Protein AF-A0A7S3ZGP2-F1 (afdb_monomer_lite)

Radius of gyration: 21.51 Å; chains: 1; bounding box: 59×30×55 Å

InterPro domains:
  IPR020946 Flavin monooxygenase-like [PF00743] (1-105)
  IPR036188 FAD/NAD(P)-binding domain superfamily [G3DSA:3.50.50.60] (1-114)
  IPR036188 FAD/NAD(P)-binding domain superfamily [SSF51905] (1-105)
  IPR050346 Flavin-containing monooxygenases-like [PTHR23023] (1-108)

Sequence (115 aa):
IKFNTRVTQLSKSKEGWVLEWKGDKSGVDDGKKIYDAVFICNGHYTAPIIPKLDQLDLFKGKVTHAHTYRKPEPFEGQTVAVIGAGPSGVDISLEIAKKAKKVYRAQKGVDTPTE

Foldseek 3Di:
DDPQWAFDDWDADPQAIKTWTPRNDPPDHTDIDGDNDDDDDPDDLQDDDDDDDPCPVVDPDDDDDLNPDDAQQVQAQHEEEQEDDPPSSVVVQVRNVVGHPYYHYDYDDDPDPDD

Structure (mmCIF, N/CA/C/O backbone):
data_AF-A0A7S3ZGP2-F1
#
_entry.id   AF-A0A7S3ZGP2-F1
#
loop_
_atom_site.group_PDB
_atom_site.id
_atom_site.type_symbol
_atom_site.label_atom_id
_atom_site.label_alt_id
_atom_site.label_comp_id
_atom_site.label_asym_id
_atom_site.label_entity_id
_atom_site.label_seq_id
_atom_site.pdbx_PDB_ins_code
_atom_site.Cartn_x
_atom_site.Cartn_y
_atom_site.Cartn_z
_atom_site.occupancy
_atom_site.B_iso_or_equiv
_atom_site.auth_seq_id
_atom_site.auth_comp_id
_atom_site.auth_asym_id
_atom_site.auth_atom_id
_atom_site.pdbx_PDB_model_num
ATOM 1 N N . ILE A 1 1 ? 11.232 -12.151 -16.281 1.00 91.25 1 ILE A N 1
ATOM 2 C CA . ILE A 1 1 ? 10.884 -11.275 -15.134 1.00 91.25 1 ILE A CA 1
ATOM 3 C C . ILE A 1 1 ? 12.181 -10.944 -14.406 1.00 91.25 1 ILE A C 1
ATOM 5 O O . ILE A 1 1 ? 12.943 -11.868 -14.153 1.00 91.25 1 ILE A O 1
ATOM 9 N N . LYS A 1 2 ? 12.469 -9.664 -14.134 1.00 92.88 2 LYS A N 1
ATOM 10 C CA . LYS A 1 2 ? 13.623 -9.241 -13.323 1.00 92.88 2 LYS A CA 1
ATOM 11 C C . LYS A 1 2 ? 13.105 -8.718 -11.981 1.00 92.88 2 LYS A C 1
ATOM 13 O O . LYS A 1 2 ? 12.435 -7.693 -11.951 1.00 92.88 2 LYS A O 1
ATOM 18 N N . PHE A 1 3 ? 13.344 -9.454 -10.896 1.00 94.44 3 PHE A N 1
ATOM 19 C CA . PHE A 1 3 ? 12.946 -9.038 -9.545 1.00 94.44 3 PHE A CA 1
ATOM 20 C C . PHE A 1 3 ? 13.918 -8.001 -8.968 1.00 94.44 3 PHE A C 1
ATOM 22 O O . PHE A 1 3 ? 15.033 -7.852 -9.464 1.00 94.44 3 PHE A O 1
ATOM 29 N N . ASN A 1 4 ? 13.498 -7.290 -7.912 1.00 94.62 4 ASN A N 1
ATOM 30 C CA . ASN A 1 4 ? 14.279 -6.221 -7.263 1.00 94.62 4 ASN A CA 1
ATOM 31 C C . ASN A 1 4 ? 14.800 -5.165 -8.264 1.00 94.62 4 ASN A C 1
ATOM 33 O O . ASN A 1 4 ? 15.884 -4.619 -8.094 1.00 94.62 4 ASN A O 1
ATOM 37 N N . THR A 1 5 ? 14.047 -4.942 -9.343 1.00 96.31 5 THR A N 1
ATOM 38 C CA . THR A 1 5 ? 14.370 -4.025 -10.437 1.00 96.31 5 THR A CA 1
ATOM 39 C C . THR A 1 5 ? 13.210 -3.051 -10.564 1.00 96.31 5 THR A C 1
ATOM 41 O O . THR A 1 5 ? 12.168 -3.385 -11.137 1.00 96.31 5 THR A O 1
ATOM 44 N N . ARG A 1 6 ? 13.352 -1.864 -9.984 1.00 96.56 6 ARG A N 1
ATOM 45 C CA . ARG A 1 6 ? 12.294 -0.856 -9.977 1.00 96.56 6 ARG A CA 1
ATOM 46 C C . ARG A 1 6 ? 12.440 0.047 -11.182 1.00 96.56 6 ARG A C 1
ATOM 48 O O . ARG A 1 6 ? 13.441 0.739 -11.323 1.00 96.56 6 ARG A O 1
ATOM 55 N N . VAL A 1 7 ? 11.411 0.076 -12.022 1.00 97.19 7 VAL A N 1
ATOM 56 C CA . VAL A 1 7 ? 11.290 1.082 -13.081 1.00 97.19 7 VAL A CA 1
ATOM 57 C C . VAL A 1 7 ? 11.163 2.458 -12.432 1.00 97.19 7 VAL A C 1
ATOM 59 O O . VAL A 1 7 ? 10.289 2.667 -11.589 1.00 97.19 7 VAL A O 1
ATOM 62 N N . THR A 1 8 ? 12.035 3.385 -12.817 1.00 97.38 8 THR A N 1
ATOM 63 C CA . THR A 1 8 ? 12.059 4.756 -12.286 1.00 97.38 8 THR A CA 1
ATOM 64 C C . THR A 1 8 ? 11.580 5.778 -13.297 1.00 97.38 8 THR A C 1
ATOM 66 O O . THR A 1 8 ? 11.027 6.802 -12.904 1.00 97.38 8 THR A O 1
ATOM 69 N N . GLN A 1 9 ? 11.774 5.513 -14.589 1.00 97.88 9 GLN A N 1
ATOM 70 C CA . GLN A 1 9 ? 11.381 6.439 -15.640 1.00 97.88 9 GLN A CA 1
ATOM 71 C C . GLN A 1 9 ? 11.011 5.699 -16.921 1.00 97.88 9 GLN A C 1
ATOM 73 O O . GLN A 1 9 ? 11.635 4.708 -17.304 1.00 97.88 9 GLN A O 1
ATOM 78 N N . LEU A 1 10 ? 9.994 6.230 -17.593 1.00 98.12 10 LEU A N 1
ATOM 79 C CA . LEU A 1 10 ? 9.610 5.860 -18.942 1.00 98.12 10 LEU A CA 1
ATOM 80 C C . LEU A 1 10 ? 9.519 7.141 -19.771 1.00 98.12 10 LEU A C 1
ATOM 82 O O . LEU A 1 10 ? 8.835 8.084 -19.377 1.00 98.12 10 LEU A O 1
ATOM 86 N N . SER A 1 11 ? 10.208 7.188 -20.907 1.00 98.19 11 SER A N 1
ATOM 87 C CA . SER A 1 11 ? 10.163 8.334 -21.822 1.00 98.19 11 SER A CA 1
ATOM 88 C C . SER A 1 11 ? 10.137 7.880 -23.280 1.00 98.19 11 SER A C 1
ATOM 90 O O . SER A 1 11 ? 10.574 6.775 -23.606 1.00 98.19 11 SER A O 1
ATOM 92 N N . LYS A 1 12 ? 9.587 8.710 -24.171 1.00 98.06 12 LYS A N 1
ATOM 93 C CA . LYS A 1 12 ? 9.514 8.411 -25.605 1.00 98.06 12 LYS A CA 1
ATOM 94 C C . LYS A 1 12 ? 10.718 9.010 -26.333 1.00 98.06 12 LYS A C 1
ATOM 96 O O . LYS A 1 12 ? 11.016 10.187 -26.154 1.00 98.06 12 LYS A O 1
ATOM 101 N N . SER A 1 13 ? 11.382 8.216 -27.171 1.00 96.94 13 SER A N 1
ATOM 102 C CA . SER A 1 13 ? 12.434 8.659 -28.093 1.00 96.94 13 SER A CA 1
ATOM 103 C C . SER A 1 13 ? 12.036 8.391 -29.551 1.00 96.94 13 SER A C 1
ATOM 105 O O . SER A 1 13 ? 10.983 7.808 -29.826 1.00 96.94 13 SER A O 1
ATOM 107 N N . LYS A 1 14 ? 12.893 8.809 -30.495 1.00 96.94 14 LYS A N 1
ATOM 108 C CA . LYS A 1 14 ? 12.737 8.501 -31.929 1.00 96.94 14 LYS A CA 1
ATOM 109 C C . LYS A 1 14 ? 12.839 6.998 -32.228 1.00 96.94 14 LYS A C 1
ATOM 111 O O . LYS A 1 14 ? 12.241 6.536 -33.187 1.00 96.94 14 LYS A O 1
ATOM 116 N N . GLU A 1 15 ? 13.572 6.258 -31.400 1.00 96.31 15 GLU A N 1
ATOM 117 C CA . GLU A 1 15 ? 13.897 4.837 -31.594 1.00 96.31 15 GLU A CA 1
ATOM 118 C C . GLU A 1 15 ? 12.949 3.897 -30.840 1.00 96.31 15 GLU A C 1
ATOM 120 O O . GLU A 1 15 ? 12.977 2.693 -31.053 1.00 96.31 15 GLU A O 1
ATOM 125 N N . GLY A 1 16 ? 12.114 4.418 -29.937 1.00 97.69 16 GLY A N 1
ATOM 126 C CA . GLY A 1 16 ? 11.220 3.593 -29.134 1.00 97.69 16 GLY A CA 1
ATOM 127 C C . GLY A 1 16 ? 10.898 4.216 -27.784 1.00 97.69 16 GLY A C 1
ATOM 128 O O . GLY A 1 16 ? 10.953 5.430 -27.596 1.00 97.69 16 GLY A O 1
ATOM 129 N N . TRP A 1 17 ? 10.494 3.378 -26.843 1.00 98.50 17 TRP A N 1
ATOM 130 C CA . TRP A 1 17 ? 10.302 3.729 -25.446 1.00 98.50 17 TRP A CA 1
ATOM 131 C C . TRP A 1 17 ? 11.570 3.441 -24.662 1.00 98.50 17 TRP A C 1
ATOM 133 O O . TRP A 1 17 ? 12.036 2.307 -24.600 1.00 98.50 17 TRP A O 1
ATOM 143 N N . VAL A 1 18 ? 12.109 4.476 -24.043 1.00 98.50 18 VAL A N 1
ATOM 144 C CA . VAL A 1 18 ? 13.263 4.393 -23.164 1.00 98.50 18 VAL A CA 1
ATOM 145 C C . VAL A 1 18 ? 12.774 4.079 -21.755 1.00 98.50 18 VAL A C 1
ATOM 147 O O . VAL A 1 18 ? 12.107 4.906 -21.129 1.00 98.50 18 VAL A O 1
ATOM 150 N N . LEU A 1 19 ? 13.120 2.892 -21.263 1.00 98.25 19 LEU A N 1
ATOM 151 C CA . LEU A 1 19 ? 12.830 2.437 -19.909 1.00 98.25 19 LEU A CA 1
ATOM 152 C C . LEU A 1 19 ? 14.104 2.490 -19.064 1.00 98.25 19 LEU A C 1
ATOM 154 O O . LEU A 1 19 ? 15.116 1.903 -19.450 1.00 98.25 19 LEU A O 1
ATOM 158 N N . GLU A 1 20 ? 14.032 3.142 -17.908 1.00 98.25 20 GLU A N 1
ATOM 159 C CA . GLU A 1 20 ? 15.119 3.231 -16.929 1.00 98.25 20 GLU A CA 1
ATOM 160 C C . GLU A 1 20 ? 14.707 2.551 -15.625 1.00 98.25 20 GLU A C 1
ATOM 162 O O . GLU A 1 20 ? 13.545 2.636 -15.202 1.00 98.25 20 GLU A O 1
ATOM 167 N N . TRP A 1 21 ? 15.652 1.863 -14.991 1.00 97.69 21 TRP A N 1
ATOM 168 C CA . TRP A 1 21 ? 15.423 1.166 -13.733 1.00 97.69 21 TRP A CA 1
ATOM 169 C C . TRP A 1 21 ? 16.591 1.315 -12.765 1.00 97.69 21 TRP A C 1
ATOM 171 O O . TRP A 1 21 ? 17.735 1.534 -13.168 1.00 97.69 21 TRP A O 1
ATOM 181 N N . LYS A 1 22 ? 16.280 1.108 -11.485 1.00 96.75 22 LYS A N 1
ATOM 182 C CA . LYS A 1 22 ? 17.255 0.961 -10.408 1.00 96.75 22 LYS A CA 1
ATOM 183 C C . LYS A 1 22 ? 17.193 -0.418 -9.768 1.00 96.75 22 LYS A C 1
ATOM 185 O O . LYS A 1 22 ? 16.105 -0.993 -9.632 1.00 96.75 22 LYS A O 1
ATOM 190 N N . GLY A 1 23 ? 18.350 -0.934 -9.369 1.00 95.56 23 GLY A N 1
ATOM 191 C CA . GLY A 1 23 ? 18.442 -2.131 -8.542 1.00 95.56 23 GLY A CA 1
ATOM 192 C C . GLY A 1 23 ? 18.093 -1.823 -7.088 1.00 95.56 23 GLY A C 1
ATOM 193 O O . GLY A 1 23 ? 18.716 -0.975 -6.458 1.00 95.56 23 GLY A O 1
ATOM 194 N N . ASP A 1 24 ? 17.097 -2.509 -6.528 1.00 88.75 24 ASP A N 1
ATOM 195 C CA . ASP A 1 24 ? 16.657 -2.269 -5.142 1.00 88.75 24 ASP A CA 1
ATOM 196 C C . ASP A 1 24 ? 17.444 -3.102 -4.103 1.00 88.75 24 ASP A C 1
ATOM 198 O O . ASP A 1 24 ? 17.232 -2.956 -2.899 1.00 88.75 24 ASP A O 1
ATOM 202 N N . LYS A 1 25 ? 18.337 -4.002 -4.539 1.00 83.75 25 LYS A N 1
ATOM 203 C CA . LYS A 1 25 ? 19.188 -4.845 -3.675 1.00 83.75 25 LYS A CA 1
ATOM 204 C C . LYS A 1 25 ? 20.611 -4.927 -4.221 1.00 83.75 25 LYS A C 1
ATOM 206 O O . LYS A 1 25 ? 20.823 -4.749 -5.418 1.00 83.75 25 LYS A O 1
ATOM 211 N N . SER A 1 26 ? 21.570 -5.261 -3.352 1.00 75.75 26 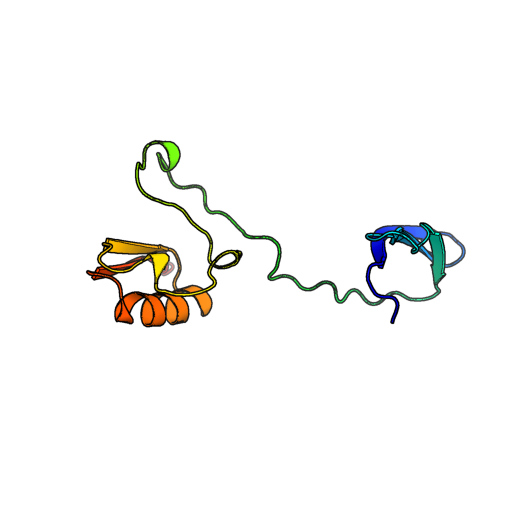SER A N 1
ATOM 212 C CA . SER A 1 26 ? 22.949 -5.538 -3.762 1.00 75.75 26 SER A CA 1
ATOM 213 C C . SER A 1 26 ? 22.987 -6.641 -4.829 1.00 75.75 26 SER A C 1
ATOM 215 O O . SER A 1 26 ? 22.378 -7.699 -4.665 1.00 75.75 26 SER A O 1
ATOM 217 N N . GLY A 1 27 ? 23.682 -6.373 -5.938 1.00 79.00 27 GLY A N 1
ATOM 218 C CA . GLY A 1 27 ? 23.823 -7.301 -7.067 1.00 79.00 27 GLY A CA 1
ATOM 219 C C . GLY A 1 27 ? 22.826 -7.113 -8.216 1.00 79.00 27 GLY A C 1
ATOM 220 O O . GLY A 1 27 ? 22.826 -7.926 -9.138 1.00 79.00 27 GLY A O 1
ATOM 221 N N . VAL A 1 28 ? 21.985 -6.073 -8.191 1.00 87.81 28 VAL A N 1
ATOM 222 C CA . VAL A 1 28 ? 21.205 -5.645 -9.363 1.00 87.81 28 VAL A CA 1
ATOM 223 C C . VAL A 1 28 ? 21.719 -4.289 -9.821 1.00 87.81 28 VAL A C 1
ATOM 225 O O . VAL A 1 28 ? 21.634 -3.321 -9.071 1.00 87.81 28 VAL A O 1
ATOM 228 N N . ASP A 1 29 ? 22.227 -4.223 -11.048 1.00 92.75 29 ASP A N 1
ATOM 229 C CA . ASP A 1 29 ? 22.708 -2.970 -11.619 1.00 92.75 29 ASP A CA 1
ATOM 230 C C . ASP A 1 29 ? 21.553 -2.094 -12.114 1.00 92.75 29 ASP A C 1
ATOM 232 O O . ASP A 1 29 ? 20.553 -2.566 -12.683 1.00 92.75 29 ASP A O 1
ATOM 236 N N . ASP A 1 30 ? 21.737 -0.790 -11.941 1.00 96.31 30 ASP A N 1
ATOM 237 C CA . ASP A 1 30 ? 20.944 0.232 -12.608 1.00 96.31 30 ASP A CA 1
ATOM 238 C C . ASP A 1 30 ? 21.107 0.103 -14.127 1.00 96.31 30 ASP A C 1
ATOM 240 O O . ASP A 1 30 ? 22.122 -0.377 -14.643 1.00 96.31 30 ASP A O 1
ATOM 244 N N . GLY A 1 31 ? 20.099 0.527 -14.882 1.00 96.50 31 GLY A N 1
ATOM 245 C CA . GLY A 1 31 ? 20.203 0.429 -16.326 1.00 96.50 31 GLY A CA 1
ATOM 246 C C . GLY A 1 31 ? 19.079 1.086 -17.096 1.00 96.50 31 GLY A C 1
ATOM 247 O O . GLY A 1 31 ? 18.118 1.626 -16.549 1.00 96.50 31 GLY A O 1
ATOM 248 N N . LYS A 1 32 ? 19.247 1.038 -18.415 1.00 97.38 32 LYS A N 1
ATOM 249 C CA . LYS A 1 32 ? 18.374 1.673 -19.392 1.00 97.38 32 LYS A CA 1
ATOM 250 C C . LYS A 1 32 ? 18.302 0.819 -20.647 1.00 97.38 32 LYS A C 1
ATOM 252 O O . LYS A 1 32 ? 19.308 0.250 -21.070 1.00 97.38 32 LYS A O 1
ATOM 257 N N . LYS A 1 33 ? 17.116 0.717 -21.247 1.00 97.69 33 LYS A N 1
ATOM 258 C CA . LYS A 1 33 ? 16.915 -0.015 -22.504 1.00 97.69 33 LYS A CA 1
ATOM 259 C C . LYS A 1 33 ? 15.759 0.567 -23.316 1.00 97.69 33 LYS A C 1
ATOM 261 O O . LYS A 1 33 ? 14.803 1.086 -22.745 1.00 97.69 33 LYS A O 1
ATOM 266 N N . ILE A 1 34 ? 15.865 0.461 -24.640 1.00 98.38 34 ILE A N 1
ATOM 267 C CA . ILE A 1 34 ? 14.825 0.852 -25.596 1.00 98.38 34 ILE A CA 1
ATOM 268 C C . ILE A 1 34 ? 13.948 -0.360 -25.928 1.00 98.38 34 ILE A C 1
ATOM 270 O O . ILE A 1 34 ? 14.460 -1.467 -26.115 1.00 98.38 34 ILE A O 1
ATOM 274 N N . TYR A 1 35 ? 12.637 -0.139 -25.984 1.00 98.12 35 TYR A N 1
ATOM 275 C CA . TYR A 1 35 ? 11.624 -1.119 -26.370 1.00 98.12 35 TYR A CA 1
ATOM 276 C C . TYR A 1 35 ? 10.656 -0.516 -27.388 1.00 98.12 35 TYR A C 1
ATOM 278 O O . TYR A 1 35 ? 10.299 0.657 -27.285 1.00 98.12 35 TYR A O 1
ATOM 286 N N . ASP A 1 36 ? 10.158 -1.319 -28.323 1.00 98.31 36 ASP A N 1
ATOM 287 C CA . ASP A 1 36 ? 9.165 -0.862 -29.304 1.00 98.31 36 ASP A CA 1
ATOM 288 C C . ASP A 1 36 ? 7.802 -0.572 -28.653 1.00 98.31 36 ASP A C 1
ATOM 290 O O . ASP A 1 36 ? 7.119 0.396 -29.000 1.00 98.31 36 ASP A O 1
ATOM 294 N N . ALA A 1 37 ? 7.435 -1.368 -27.644 1.00 97.62 37 ALA A N 1
ATOM 295 C CA . ALA A 1 37 ? 6.175 -1.280 -26.913 1.00 97.62 37 ALA A CA 1
ATOM 296 C C . ALA A 1 37 ? 6.376 -1.466 -25.401 1.00 97.62 37 ALA A C 1
ATOM 298 O O . ALA A 1 37 ? 7.299 -2.154 -24.961 1.00 97.62 37 ALA A O 1
ATOM 299 N N . VAL A 1 38 ? 5.483 -0.868 -24.605 1.00 97.69 38 VAL A N 1
ATOM 300 C CA . VAL A 1 38 ? 5.477 -0.961 -23.138 1.00 97.69 38 VAL A CA 1
ATOM 301 C C . VAL A 1 38 ? 4.049 -1.163 -22.644 1.00 97.69 38 VAL A C 1
ATOM 303 O O . VAL A 1 38 ? 3.148 -0.419 -23.023 1.00 97.69 38 VAL A O 1
ATOM 306 N N . PHE A 1 39 ? 3.859 -2.145 -21.764 1.00 97.88 39 PHE A N 1
ATOM 307 C CA . PHE A 1 39 ? 2.601 -2.396 -21.063 1.00 97.88 39 PHE A CA 1
ATOM 308 C C . PHE A 1 39 ? 2.761 -1.998 -19.595 1.00 97.88 39 PHE A C 1
ATOM 310 O O . PHE A 1 39 ? 3.664 -2.482 -18.911 1.00 97.88 39 PHE A O 1
ATOM 317 N N . ILE A 1 40 ? 1.901 -1.099 -19.112 1.00 97.25 40 ILE A N 1
ATOM 318 C CA . ILE A 1 40 ? 1.945 -0.612 -17.730 1.00 97.25 40 ILE A CA 1
ATOM 319 C C . ILE A 1 40 ? 1.024 -1.479 -16.872 1.00 97.25 40 ILE A C 1
ATOM 321 O O . ILE A 1 40 ? -0.194 -1.454 -17.021 1.00 97.25 40 ILE A O 1
ATOM 325 N N . CYS A 1 41 ? 1.625 -2.241 -15.960 1.00 97.25 41 CYS A N 1
ATOM 326 C CA . CYS A 1 41 ? 0.928 -3.167 -15.063 1.00 97.25 41 CYS A CA 1
ATOM 327 C C . CYS A 1 41 ? 1.361 -2.965 -13.597 1.00 97.25 41 CYS A C 1
ATOM 329 O O . CYS A 1 41 ? 1.542 -3.928 -12.859 1.00 97.25 41 CYS A O 1
ATOM 331 N N . ASN A 1 42 ? 1.590 -1.717 -13.174 1.00 95.94 42 ASN A N 1
ATOM 332 C CA . ASN A 1 42 ? 2.144 -1.378 -11.853 1.00 95.94 42 ASN A CA 1
ATOM 333 C C . ASN A 1 42 ? 1.117 -1.405 -10.700 1.00 95.94 42 ASN A C 1
ATOM 335 O O . ASN A 1 42 ? 1.500 -1.247 -9.542 1.00 95.94 42 ASN A O 1
ATOM 339 N N . GLY A 1 43 ? -0.165 -1.611 -11.012 1.00 96.56 43 GLY A N 1
ATOM 340 C CA . GLY A 1 43 ? -1.260 -1.594 -10.044 1.00 96.56 43 GLY A CA 1
ATOM 341 C C . GLY A 1 43 ? -1.611 -0.189 -9.537 1.00 96.56 43 GLY A C 1
ATOM 342 O O . GLY A 1 43 ? -0.858 0.769 -9.703 1.00 96.56 43 GLY A O 1
ATOM 343 N N . HIS A 1 44 ? -2.780 -0.069 -8.903 1.00 95.62 44 HIS A N 1
ATOM 344 C CA . HIS A 1 44 ? -3.347 1.214 -8.456 1.00 95.62 44 HIS A CA 1
ATOM 345 C C . HIS A 1 44 ? -3.849 1.220 -7.001 1.00 95.62 44 HIS A C 1
ATOM 347 O O . HIS A 1 44 ? -4.384 2.225 -6.549 1.00 95.62 44 HIS A O 1
ATOM 353 N N . TYR A 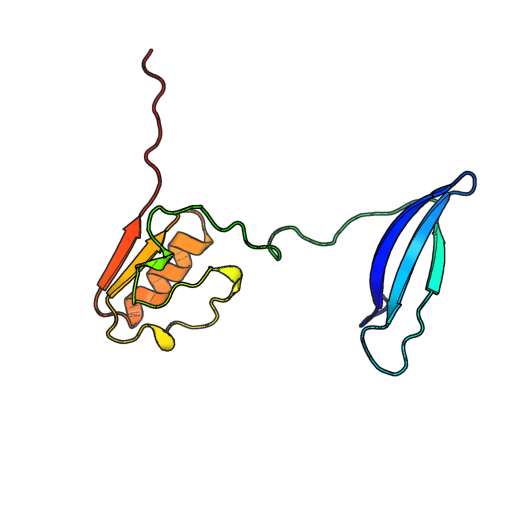1 45 ? -3.644 0.137 -6.240 1.00 94.75 45 TYR A N 1
ATOM 354 C CA . TYR A 1 45 ? -4.068 0.014 -4.829 1.00 94.75 45 TYR A CA 1
ATOM 355 C C . TYR A 1 45 ? -2.922 0.126 -3.805 1.00 94.75 45 TYR A C 1
ATOM 357 O O . TYR A 1 45 ? -3.068 -0.240 -2.637 1.00 94.75 45 TYR A O 1
ATOM 365 N N . THR A 1 46 ? -1.768 0.643 -4.232 1.00 93.94 46 THR A N 1
ATOM 366 C CA . THR A 1 46 ? -0.559 0.733 -3.394 1.00 93.94 46 THR A CA 1
ATOM 367 C C . THR A 1 46 ? -0.322 2.140 -2.841 1.00 93.94 46 THR A C 1
ATOM 369 O O . THR A 1 46 ? 0.226 2.281 -1.755 1.00 93.94 46 THR A O 1
ATOM 372 N N . ALA A 1 47 ? -0.753 3.189 -3.547 1.00 94.50 47 ALA A N 1
ATOM 373 C CA . ALA A 1 47 ? -0.662 4.566 -3.064 1.00 94.50 47 ALA A CA 1
ATOM 374 C C . ALA A 1 47 ? -1.979 4.956 -2.363 1.00 94.50 47 ALA A C 1
ATOM 376 O O . ALA A 1 47 ? -3.020 4.997 -3.022 1.00 94.50 47 ALA A O 1
ATOM 377 N N . PRO A 1 48 ? -1.983 5.205 -1.042 1.00 94.81 48 PRO A N 1
ATOM 378 C CA . PRO A 1 48 ? -3.209 5.514 -0.317 1.00 94.81 48 PRO A CA 1
ATOM 379 C C . PRO A 1 48 ? -3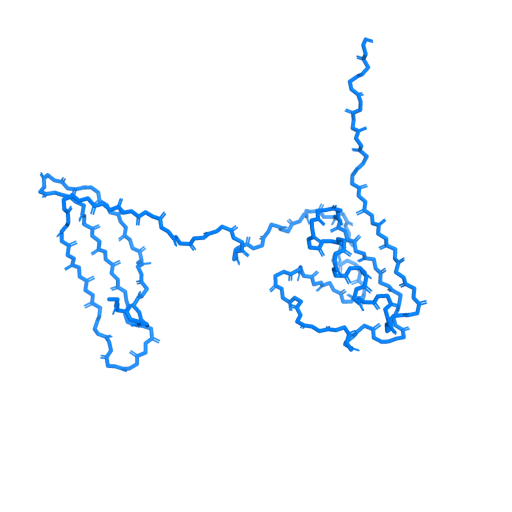.718 6.928 -0.634 1.00 94.81 48 PRO A C 1
ATOM 381 O O . PRO A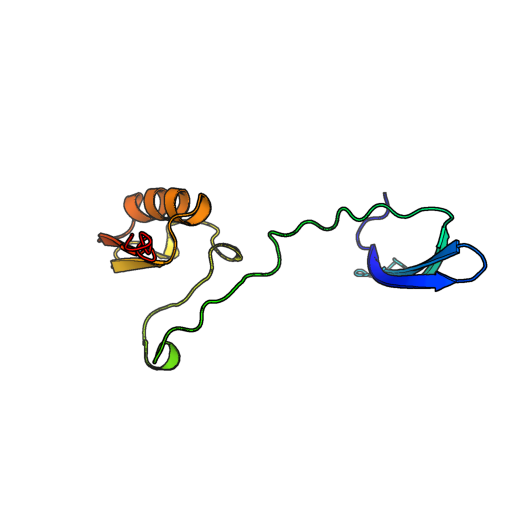 1 48 ? -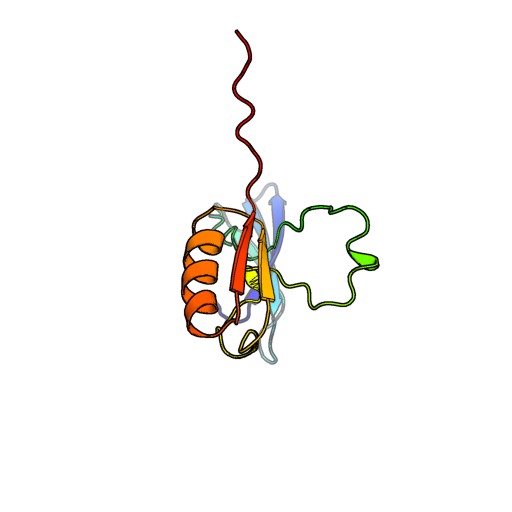2.947 7.885 -0.652 1.00 94.81 48 PRO A O 1
ATOM 384 N N . ILE A 1 49 ? -5.033 7.066 -0.817 1.00 92.50 49 ILE A N 1
ATOM 385 C CA . ILE A 1 49 ? -5.710 8.366 -0.903 1.00 92.50 49 ILE A CA 1
ATOM 386 C C . ILE A 1 49 ? -6.178 8.726 0.506 1.00 92.50 49 ILE A C 1
ATOM 388 O O . ILE A 1 49 ? -7.119 8.128 1.025 1.00 92.50 49 ILE A O 1
ATOM 392 N N . ILE A 1 50 ? -5.507 9.689 1.138 1.00 91.00 50 ILE A N 1
ATOM 393 C CA . ILE A 1 50 ? -5.849 10.137 2.491 1.00 91.00 50 ILE A CA 1
ATOM 394 C C . ILE A 1 50 ? -6.825 11.318 2.396 1.00 91.00 50 ILE A C 1
ATOM 396 O O . ILE A 1 50 ? -6.441 12.365 1.867 1.00 91.00 50 ILE A O 1
ATOM 400 N N . PRO A 1 51 ? -8.076 11.187 2.877 1.00 88.12 51 PRO A N 1
ATOM 401 C CA . PRO A 1 51 ? -9.006 12.307 2.892 1.00 88.12 51 PRO A CA 1
ATOM 402 C C . PRO A 1 51 ? -8.523 13.379 3.872 1.00 88.12 51 PRO A C 1
ATOM 404 O O . PRO A 1 51 ? -8.007 13.070 4.948 1.00 88.12 51 PRO A O 1
ATOM 407 N N . LYS A 1 52 ? -8.732 14.648 3.517 1.00 88.62 52 LYS A N 1
ATOM 408 C CA . LYS A 1 52 ? -8.589 15.749 4.471 1.00 88.62 52 LYS A CA 1
ATOM 409 C C . LYS A 1 52 ? -9.788 15.713 5.410 1.00 88.62 52 LYS A C 1
ATOM 411 O O . LYS A 1 52 ? -10.926 15.757 4.950 1.00 88.62 52 LYS A O 1
ATOM 416 N N . LEU A 1 53 ? -9.515 15.594 6.700 1.00 88.75 53 LEU A N 1
ATOM 417 C CA . LEU A 1 53 ? -10.511 15.666 7.757 1.00 88.75 53 LEU A CA 1
ATOM 418 C C . LEU A 1 53 ? -10.107 16.820 8.662 1.00 88.75 53 LEU A C 1
ATOM 420 O O . LEU A 1 53 ? -8.955 16.882 9.101 1.00 88.75 53 LEU A O 1
ATOM 424 N N . ASP A 1 54 ? -11.038 17.732 8.902 1.00 91.69 54 ASP A N 1
ATOM 425 C CA . ASP A 1 54 ? -10.779 18.899 9.733 1.00 91.69 54 ASP A CA 1
ATOM 426 C C . ASP A 1 54 ? -10.379 18.454 11.140 1.00 91.69 54 ASP A C 1
ATOM 428 O O . ASP A 1 54 ? -10.991 17.551 11.714 1.00 91.69 54 ASP A O 1
ATOM 432 N N . GLN A 1 55 ? -9.336 19.086 11.685 1.00 91.56 55 GLN A N 1
ATOM 433 C CA . GLN A 1 55 ? -8.853 18.852 13.051 1.00 91.56 55 GLN A CA 1
ATOM 434 C C . GLN A 1 55 ? -8.411 17.404 13.337 1.00 91.56 55 GLN A C 1
ATOM 436 O O . GLN A 1 55 ? -8.331 16.990 14.496 1.00 91.56 55 GLN A O 1
ATOM 441 N N . LEU A 1 56 ? -8.102 16.611 12.302 1.00 90.25 56 LEU A N 1
ATOM 442 C CA . LEU A 1 56 ? -7.593 15.245 12.470 1.00 90.25 56 LEU A CA 1
ATOM 443 C C . LEU A 1 56 ? -6.266 15.210 13.241 1.00 90.25 56 LEU A C 1
ATOM 445 O O . LEU A 1 56 ? -5.982 14.243 13.940 1.00 90.25 56 LEU A O 1
ATOM 449 N N . ASP A 1 57 ? -5.474 16.269 13.139 1.00 89.50 57 ASP A N 1
ATOM 450 C CA . ASP A 1 57 ? -4.241 16.491 13.892 1.00 89.50 57 ASP A CA 1
ATOM 451 C C . ASP A 1 57 ? -4.474 16.670 15.402 1.00 89.50 57 ASP A C 1
ATOM 453 O O . ASP A 1 57 ? -3.600 16.335 16.202 1.00 89.50 57 ASP A O 1
ATOM 457 N N . LEU A 1 58 ? -5.663 17.126 15.813 1.00 94.75 58 LEU A N 1
ATOM 458 C CA . LEU A 1 58 ? -6.052 17.231 17.224 1.00 94.75 58 LEU A CA 1
ATOM 459 C C . LEU A 1 58 ? -6.533 15.892 17.805 1.00 94.75 58 LEU A C 1
ATOM 461 O O . LEU A 1 58 ? -6.680 15.751 19.026 1.00 94.75 58 LEU A O 1
ATOM 465 N N . PHE A 1 59 ? -6.792 14.894 16.954 1.00 94.62 59 PHE A N 1
ATOM 466 C CA . PHE A 1 59 ? -7.233 13.580 17.396 1.00 94.62 59 PHE A CA 1
ATOM 467 C C . PHE A 1 59 ? -6.088 12.827 18.083 1.00 94.62 59 PHE A C 1
ATOM 469 O O . PHE A 1 59 ? -5.079 12.482 17.477 1.00 94.62 59 PHE A O 1
ATOM 476 N N . LYS A 1 60 ? -6.271 12.514 19.369 1.00 95.00 60 LYS A N 1
ATOM 477 C CA . LYS A 1 60 ? -5.260 11.821 20.191 1.00 95.00 60 LYS A CA 1
ATOM 478 C C . LYS A 1 60 ? -5.216 10.303 19.979 1.00 95.00 60 LYS A C 1
ATOM 480 O O . LYS A 1 60 ? -4.363 9.630 20.553 1.00 95.00 60 LYS A O 1
ATOM 485 N N . GLY A 1 61 ? -6.169 9.750 19.229 1.00 93.25 61 GLY A N 1
ATOM 486 C CA . GLY A 1 61 ? -6.209 8.325 18.919 1.00 93.25 61 GLY A CA 1
ATOM 487 C C . GLY A 1 61 ? -5.326 7.962 17.726 1.00 93.25 61 GLY A C 1
ATOM 488 O O . GLY A 1 61 ? -4.760 8.811 17.044 1.00 93.25 61 GLY A O 1
ATOM 489 N N . LYS A 1 62 ? -5.223 6.662 17.445 1.00 93.81 62 LYS A N 1
ATOM 490 C CA . LYS A 1 62 ? -4.442 6.170 16.308 1.00 93.81 62 LYS A CA 1
ATOM 491 C C . LYS A 1 62 ? -5.225 6.323 15.005 1.00 93.81 62 LYS A C 1
ATOM 493 O O . LYS A 1 62 ? -6.334 5.810 14.885 1.00 93.81 62 LYS A O 1
ATOM 498 N N . VAL A 1 63 ? -4.596 6.937 14.007 1.00 94.81 63 VAL A N 1
ATOM 499 C CA . VAL A 1 63 ? -5.104 7.017 12.632 1.00 94.81 63 VAL A CA 1
ATOM 500 C C . VAL A 1 63 ? -4.296 6.073 11.741 1.00 94.81 63 VAL A C 1
ATOM 502 O O . VAL A 1 63 ? -3.069 6.020 11.823 1.00 94.81 63 VAL A O 1
ATOM 505 N N . THR A 1 64 ? -4.971 5.286 10.903 1.00 95.31 64 THR A N 1
ATOM 506 C CA . THR A 1 64 ? -4.331 4.357 9.960 1.00 95.31 64 THR A CA 1
ATOM 507 C C . THR A 1 64 ? -5.178 4.206 8.696 1.00 95.31 64 THR A C 1
ATOM 509 O O . THR A 1 64 ? -6.395 4.371 8.747 1.00 95.31 64 THR A O 1
ATOM 512 N N . HIS A 1 65 ? -4.544 3.907 7.560 1.00 96.81 65 HIS A N 1
ATOM 513 C CA . HIS A 1 65 ? -5.229 3.670 6.288 1.00 96.81 65 HIS A CA 1
ATOM 514 C C . HIS A 1 65 ? -5.363 2.164 6.024 1.00 96.81 65 HIS A C 1
ATOM 516 O O . HIS A 1 65 ? -4.518 1.374 6.452 1.00 96.81 65 HIS A O 1
ATOM 522 N N . ALA A 1 66 ? -6.371 1.755 5.248 1.00 97.25 66 ALA A N 1
ATOM 523 C CA . ALA A 1 66 ? -6.580 0.353 4.868 1.00 97.25 66 ALA A CA 1
ATOM 524 C C . ALA A 1 66 ? -5.324 -0.294 4.244 1.00 97.25 66 ALA A C 1
ATOM 526 O O . ALA A 1 66 ? -5.023 -1.452 4.501 1.00 97.25 66 ALA A O 1
ATOM 527 N N . HIS A 1 67 ? -4.525 0.486 3.509 1.00 97.25 67 HIS A N 1
ATOM 528 C CA . HIS A 1 67 ? -3.249 0.050 2.922 1.00 97.25 67 HIS A CA 1
ATOM 529 C C . HIS A 1 67 ? -2.252 -0.519 3.958 1.00 97.25 67 HIS A C 1
ATOM 531 O O . HIS A 1 67 ? -1.483 -1.433 3.652 1.00 97.25 67 HIS A O 1
ATOM 537 N N . THR A 1 68 ? -2.268 -0.015 5.195 1.00 96.69 68 THR A N 1
ATOM 538 C CA . THR A 1 68 ? -1.391 -0.468 6.291 1.00 96.69 68 THR A CA 1
ATOM 539 C C . THR A 1 68 ? -2.058 -1.476 7.229 1.00 96.69 68 THR A C 1
ATOM 541 O O . THR A 1 68 ? -1.391 -2.007 8.117 1.00 96.69 68 THR A O 1
ATOM 544 N N . TYR A 1 69 ? -3.350 -1.765 7.049 1.00 97.38 69 TYR A N 1
ATOM 545 C CA . TYR A 1 69 ? -4.049 -2.787 7.824 1.00 97.38 69 TYR A CA 1
ATOM 546 C C . TYR A 1 69 ? -3.476 -4.178 7.528 1.00 97.38 69 TYR A C 1
ATOM 548 O O . TYR A 1 69 ? -3.169 -4.503 6.380 1.00 97.38 69 TYR A O 1
ATOM 556 N N . ARG A 1 70 ? -3.302 -5.000 8.564 1.00 97.50 70 ARG A N 1
ATOM 557 C CA . ARG A 1 70 ? -2.769 -6.368 8.426 1.00 97.50 70 ARG A CA 1
ATOM 558 C C . ARG A 1 70 ? -3.544 -7.409 9.218 1.00 97.50 70 ARG A C 1
ATOM 560 O O . ARG A 1 70 ? -3.576 -8.551 8.787 1.00 97.50 70 ARG A O 1
ATOM 567 N N . LYS A 1 71 ? -4.073 -7.034 10.384 1.00 97.75 71 LYS A N 1
ATOM 568 C CA . LYS A 1 71 ? -4.720 -7.942 11.333 1.00 97.75 71 LYS A CA 1
ATOM 569 C C . LYS A 1 71 ? -5.530 -7.156 12.383 1.00 97.75 71 LYS A C 1
ATOM 571 O O . LYS A 1 71 ? -5.233 -5.967 12.577 1.00 97.75 71 LYS A O 1
ATOM 576 N N . PRO A 1 72 ? -6.531 -7.757 13.054 1.00 97.88 72 PRO A N 1
ATOM 577 C CA . PRO A 1 72 ? -7.468 -7.043 13.921 1.00 97.88 72 PRO A CA 1
ATOM 578 C C . PRO A 1 72 ? -6.998 -6.884 15.375 1.00 97.88 72 PRO A C 1
ATOM 580 O O . PRO A 1 72 ? -7.538 -6.038 16.083 1.00 97.88 72 PRO A O 1
ATOM 583 N N . GLU A 1 73 ? -6.001 -7.643 15.840 1.00 97.69 73 GLU A N 1
ATOM 584 C CA . GLU A 1 73 ? -5.546 -7.634 17.244 1.00 97.69 73 GLU A CA 1
ATOM 585 C C . GLU A 1 73 ? -5.122 -6.249 17.753 1.00 97.69 73 GLU A C 1
ATOM 587 O O . GLU A 1 73 ? -5.443 -5.924 18.893 1.00 97.69 73 GLU A O 1
ATOM 592 N N . PRO A 1 74 ? -4.482 -5.371 16.950 1.00 97.12 74 PRO A N 1
ATOM 593 C CA . PRO A 1 74 ? -4.175 -4.018 17.398 1.00 97.12 74 PRO A CA 1
ATOM 594 C C . PRO A 1 74 ? -5.400 -3.195 17.811 1.00 97.12 74 PRO A C 1
ATOM 596 O O . PRO A 1 74 ? -5.214 -2.163 18.443 1.00 97.12 74 PRO A O 1
ATOM 599 N N . PHE A 1 75 ? -6.619 -3.603 17.447 1.00 97.50 75 PHE A N 1
ATOM 600 C CA . PHE A 1 75 ? -7.874 -2.907 17.742 1.00 97.50 75 PHE A CA 1
ATOM 601 C C . PHE A 1 75 ? -8.668 -3.545 18.893 1.00 97.50 75 PHE A C 1
ATOM 603 O O . PHE A 1 75 ? -9.785 -3.110 19.178 1.00 97.50 75 PHE A O 1
ATOM 610 N N . GLU A 1 76 ? -8.120 -4.564 19.556 1.00 98.19 76 GLU A N 1
ATOM 611 C CA . GLU A 1 76 ? -8.788 -5.269 20.650 1.00 98.19 76 GLU A CA 1
ATOM 612 C C . GLU A 1 76 ? -9.178 -4.320 21.794 1.00 98.19 76 GLU A C 1
ATOM 614 O O . GLU A 1 76 ? -8.392 -3.475 22.225 1.00 98.19 76 GLU A O 1
ATOM 619 N N . GLY A 1 77 ? -10.440 -4.393 22.230 1.00 97.88 77 GLY A N 1
ATOM 620 C CA . GLY A 1 77 ? -10.990 -3.514 23.271 1.00 97.88 77 GLY A CA 1
ATOM 621 C C . GLY A 1 77 ? -11.153 -2.035 22.879 1.00 97.88 77 GLY A C 1
ATOM 622 O O . GLY A 1 77 ? -11.686 -1.252 23.670 1.00 97.88 77 GLY A O 1
ATOM 623 N N . GLN A 1 78 ? -10.764 -1.630 21.664 1.00 98.00 78 GLN A N 1
ATOM 624 C CA . GLN A 1 78 ? -10.871 -0.241 21.212 1.00 98.00 78 GLN A CA 1
ATOM 625 C C . GLN A 1 78 ? -12.263 0.096 20.669 1.00 98.00 78 GLN A C 1
ATOM 627 O O . GLN A 1 78 ? -13.011 -0.769 20.215 1.00 98.00 78 GLN A O 1
ATOM 632 N N . THR A 1 79 ? -12.611 1.382 20.690 1.00 98.25 79 THR A N 1
ATOM 633 C CA . THR A 1 79 ? -13.726 1.914 19.896 1.00 98.25 79 THR A CA 1
ATOM 634 C C . THR A 1 79 ? -13.160 2.486 18.604 1.00 98.25 79 THR A C 1
ATOM 636 O O . THR A 1 79 ? -12.351 3.409 18.652 1.00 98.25 79 THR A O 1
ATOM 639 N N . VAL A 1 80 ? -13.556 1.924 17.464 1.00 98.19 80 VAL A N 1
ATOM 640 C CA . VAL A 1 80 ? -12.943 2.202 16.159 1.00 98.19 80 VAL A CA 1
ATOM 641 C C . VAL A 1 80 ? -13.953 2.867 15.233 1.00 98.19 80 VAL A C 1
ATOM 643 O O . VAL A 1 80 ? -15.086 2.405 15.115 1.00 98.19 80 VAL A O 1
ATOM 646 N N . ALA A 1 81 ? -13.532 3.930 14.549 1.00 96.81 81 ALA A N 1
ATOM 647 C CA . ALA A 1 81 ? -14.263 4.508 13.428 1.00 96.81 81 ALA A CA 1
ATOM 648 C C . ALA A 1 81 ? -13.578 4.110 12.113 1.00 96.81 81 ALA A C 1
ATOM 650 O O . ALA A 1 81 ? -12.387 4.360 11.930 1.00 96.81 81 ALA A O 1
ATOM 651 N N . VAL A 1 82 ? -14.327 3.493 11.201 1.00 97.00 82 VAL A N 1
ATOM 652 C CA . VAL A 1 82 ? -13.887 3.158 9.843 1.00 97.00 82 VAL A CA 1
ATOM 653 C C . VAL A 1 82 ? -14.533 4.141 8.878 1.00 97.00 82 VAL A C 1
ATOM 655 O O . VAL A 1 82 ? -15.758 4.227 8.797 1.00 97.00 82 VAL A O 1
ATOM 658 N N . ILE A 1 83 ? -13.703 4.892 8.158 1.00 95.25 83 ILE A N 1
ATOM 659 C CA . ILE A 1 83 ? -14.142 5.915 7.207 1.00 95.25 83 ILE A CA 1
ATOM 660 C C . ILE A 1 83 ? -14.062 5.330 5.796 1.00 95.25 83 ILE A C 1
ATOM 662 O O . ILE A 1 83 ? -12.982 4.975 5.325 1.00 95.25 83 ILE A O 1
ATOM 666 N N . GLY A 1 84 ? -15.210 5.239 5.128 1.00 93.75 84 GLY A N 1
ATOM 667 C CA . GLY A 1 84 ? -15.377 4.634 3.809 1.00 93.75 84 GLY A CA 1
ATOM 668 C C . GLY A 1 84 ? -16.185 3.333 3.851 1.00 93.75 84 GLY A C 1
ATOM 669 O O . GLY A 1 84 ? -16.047 2.517 4.760 1.00 93.75 84 GLY A O 1
ATOM 670 N N . ALA A 1 85 ? -17.019 3.131 2.829 1.00 90.75 85 ALA A N 1
ATOM 671 C CA . ALA A 1 85 ? -17.870 1.945 2.671 1.00 90.75 85 ALA A CA 1
ATOM 672 C C . ALA A 1 85 ? -17.628 1.184 1.356 1.00 90.75 85 ALA A C 1
ATOM 674 O O . ALA A 1 85 ? -18.475 0.416 0.912 1.00 90.75 85 ALA A O 1
ATOM 675 N N . GLY A 1 86 ? -16.460 1.380 0.736 1.00 92.69 86 GLY A N 1
ATOM 676 C CA . GLY A 1 86 ? -15.988 0.479 -0.317 1.00 92.69 86 GLY A CA 1
ATOM 677 C C . GLY A 1 86 ? -15.603 -0.901 0.244 1.00 92.69 86 GLY A C 1
ATOM 678 O O . GLY A 1 86 ? -15.634 -1.090 1.463 1.00 92.69 86 GLY A O 1
ATOM 679 N N . PRO A 1 87 ? -15.168 -1.844 -0.611 1.00 96.00 87 PRO A N 1
ATOM 680 C CA . PRO A 1 87 ? -14.880 -3.226 -0.213 1.00 96.00 87 PRO A CA 1
ATOM 681 C C . PRO A 1 87 ? -13.963 -3.341 1.012 1.00 96.00 87 PRO A C 1
ATOM 683 O O . PRO A 1 87 ? -14.334 -3.957 2.005 1.00 96.00 87 PRO A O 1
ATOM 686 N N . SER A 1 88 ? -12.826 -2.632 1.015 1.00 96.69 88 SER A N 1
ATOM 687 C CA . SER A 1 88 ? -11.911 -2.628 2.164 1.00 96.69 88 SER A CA 1
ATOM 688 C C . SER A 1 88 ? -12.565 -2.107 3.443 1.00 96.69 88 SER A C 1
ATOM 690 O O . SER A 1 88 ? -12.330 -2.654 4.511 1.00 96.69 88 SER A O 1
ATOM 692 N N . GLY A 1 89 ? -13.389 -1.058 3.355 1.00 96.62 89 GLY A N 1
ATOM 693 C CA . GLY A 1 89 ? -14.086 -0.506 4.517 1.00 96.62 89 GLY A CA 1
ATOM 694 C C . GLY A 1 89 ? -15.087 -1.496 5.109 1.00 96.62 89 GLY A C 1
ATOM 695 O O . GLY A 1 89 ? -15.189 -1.602 6.330 1.00 96.62 89 GLY A O 1
ATOM 696 N N . VAL A 1 90 ? -15.789 -2.253 4.261 1.00 96.69 90 VAL A N 1
ATOM 697 C CA . VAL A 1 90 ? -16.712 -3.314 4.688 1.00 96.69 90 VAL A CA 1
ATOM 698 C C . VAL A 1 90 ? -15.950 -4.454 5.363 1.00 96.69 90 VAL A C 1
ATOM 700 O O . VAL A 1 90 ? -16.219 -4.741 6.530 1.00 96.69 90 VAL A O 1
ATOM 703 N N . ASP A 1 91 ? -14.971 -5.041 4.678 1.00 97.81 91 ASP A N 1
ATOM 704 C CA . ASP A 1 91 ? -14.266 -6.231 5.164 1.00 97.81 91 ASP A CA 1
ATOM 705 C C . ASP A 1 91 ? -13.454 -5.943 6.432 1.00 97.81 91 ASP A C 1
ATOM 707 O O . ASP A 1 91 ? -13.573 -6.666 7.422 1.00 97.81 91 ASP A O 1
ATOM 711 N N . ILE A 1 92 ? -12.708 -4.831 6.462 1.00 98.06 92 ILE A N 1
ATOM 712 C CA . ILE A 1 92 ? -11.920 -4.436 7.640 1.00 98.06 92 ILE A CA 1
ATOM 713 C C . ILE A 1 92 ? -12.838 -4.145 8.831 1.00 98.06 92 ILE A C 1
ATOM 715 O O . ILE A 1 92 ? -12.509 -4.519 9.956 1.00 98.06 92 ILE A O 1
ATOM 719 N N . SER A 1 93 ? -14.002 -3.516 8.615 1.00 97.81 93 SER A N 1
ATOM 720 C CA . SER A 1 93 ? -14.964 -3.286 9.704 1.00 97.81 93 SER A CA 1
ATOM 721 C C . SER A 1 93 ? -15.445 -4.603 10.308 1.00 97.81 93 SER A C 1
ATOM 723 O O . SER A 1 93 ? -15.499 -4.726 11.531 1.00 97.81 93 SER A O 1
ATOM 725 N N . LEU A 1 94 ? -15.772 -5.587 9.464 1.00 97.75 94 LEU A N 1
ATOM 726 C CA . LEU A 1 94 ? -16.225 -6.908 9.903 1.00 97.75 94 LEU A CA 1
ATOM 727 C C . LEU A 1 94 ? -15.116 -7.681 10.626 1.00 97.75 94 LEU A C 1
ATOM 729 O O . LEU A 1 94 ? -15.385 -8.358 11.617 1.00 97.75 94 LEU A O 1
ATOM 733 N N . GLU A 1 95 ? -13.872 -7.575 10.164 1.00 98.12 95 GLU A N 1
ATOM 734 C CA . GLU A 1 95 ? -12.731 -8.232 10.797 1.00 98.12 95 GLU A CA 1
ATOM 735 C C . GLU A 1 95 ? -12.394 -7.606 12.158 1.00 98.12 95 GLU A C 1
ATOM 737 O O . GLU A 1 95 ? -12.257 -8.322 13.153 1.00 98.12 95 GLU A O 1
ATOM 742 N N . ILE A 1 96 ? -12.341 -6.272 12.234 1.00 98.06 96 ILE A N 1
ATOM 743 C CA . ILE A 1 96 ? -12.098 -5.531 13.480 1.00 98.06 96 ILE A CA 1
ATOM 744 C C . ILE A 1 96 ? -13.229 -5.755 14.491 1.00 98.06 96 ILE A C 1
ATOM 746 O O . ILE A 1 96 ? -12.952 -5.886 15.684 1.00 98.06 96 ILE A O 1
ATOM 750 N N . ALA A 1 97 ? -14.487 -5.852 14.049 1.00 97.88 97 ALA A N 1
ATOM 751 C CA . ALA A 1 97 ? -15.638 -6.065 14.932 1.00 97.88 97 ALA A CA 1
ATOM 752 C C . ALA A 1 97 ? -15.551 -7.360 15.759 1.00 97.88 97 ALA A C 1
ATOM 754 O O . ALA A 1 97 ? -16.184 -7.452 16.806 1.00 97.88 97 ALA A O 1
ATOM 755 N N . LYS A 1 98 ? -14.730 -8.334 15.343 1.00 98.12 98 LYS A N 1
ATOM 756 C CA . LYS A 1 98 ? -14.470 -9.565 16.109 1.00 98.12 98 LYS A CA 1
ATOM 757 C C . LYS A 1 98 ? -13.635 -9.332 17.378 1.00 98.12 98 LYS A C 1
ATOM 759 O O . LYS A 1 98 ? -13.574 -10.221 18.222 1.00 98.12 98 LYS A O 1
ATOM 764 N N . LYS A 1 99 ? -12.939 -8.193 17.484 1.00 97.69 99 LYS A N 1
ATOM 765 C CA . LYS A 1 99 ? -11.961 -7.886 18.550 1.00 97.69 99 LYS A CA 1
ATOM 766 C C . LYS A 1 99 ? -12.218 -6.548 19.247 1.00 97.69 99 LYS A C 1
ATOM 768 O O . LYS A 1 99 ? -11.959 -6.406 20.441 1.00 97.69 99 LYS A O 1
ATOM 773 N N . ALA A 1 100 ? -12.690 -5.549 18.509 1.00 98.19 100 ALA A N 1
ATOM 774 C CA . ALA A 1 100 ? -12.949 -4.217 19.035 1.00 98.19 100 ALA A CA 1
ATOM 775 C C . ALA A 1 100 ? -14.147 -4.199 19.993 1.00 98.19 100 ALA A C 1
ATOM 777 O O . ALA A 1 100 ? -15.090 -4.975 19.859 1.00 98.19 100 ALA A O 1
ATOM 778 N N . LYS A 1 101 ? -14.149 -3.240 20.925 1.00 98.44 101 LYS A N 1
ATOM 779 C CA . LYS A 1 101 ? -15.297 -2.971 21.804 1.00 98.44 101 LYS A CA 1
ATOM 780 C C . LYS A 1 101 ? -16.510 -2.493 21.004 1.00 98.44 101 LYS A C 1
ATOM 782 O O . LYS A 1 101 ? -17.640 -2.851 21.322 1.00 98.44 101 LYS A O 1
ATOM 787 N N . LYS A 1 102 ? -16.287 -1.630 20.008 1.00 98.38 102 LYS A N 1
ATOM 788 C CA . LYS A 1 102 ? -17.336 -1.108 19.123 1.00 98.38 102 LYS A CA 1
ATOM 789 C C . LYS A 1 102 ? -16.731 -0.609 17.817 1.00 98.38 102 LYS A C 1
ATOM 791 O O . LYS A 1 102 ? -15.664 0.002 17.832 1.00 98.38 102 LYS A O 1
ATOM 796 N N . VAL A 1 103 ? -17.437 -0.827 16.711 1.00 98.25 103 VAL A N 1
ATOM 7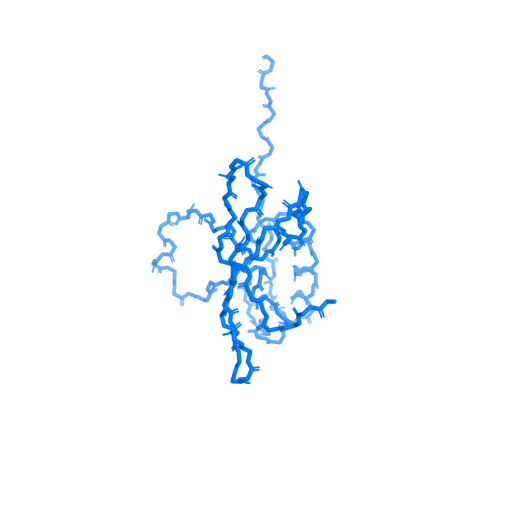97 C CA . VAL A 1 103 ? -17.058 -0.327 15.385 1.00 98.25 103 VAL A CA 1
ATOM 798 C C . VAL A 1 103 ? -18.156 0.590 14.861 1.00 98.25 103 VAL A C 1
ATOM 800 O O . VAL A 1 103 ? -19.322 0.204 14.810 1.00 98.25 103 VAL A O 1
ATOM 803 N N . TYR A 1 104 ? -17.777 1.802 14.473 1.00 97.44 104 TYR A N 1
ATOM 804 C CA . TYR A 1 104 ? -18.619 2.732 13.731 1.00 97.44 104 TYR A CA 1
ATOM 805 C C . TYR A 1 104 ? -18.122 2.791 12.294 1.00 97.44 104 TYR A C 1
ATOM 807 O O . TYR A 1 104 ? -16.942 3.039 12.063 1.00 97.44 104 TYR A O 1
ATOM 815 N N . ARG A 1 105 ? -19.012 2.596 11.323 1.00 94.31 105 ARG A N 1
ATOM 816 C CA . ARG A 1 105 ? -18.689 2.788 9.908 1.00 94.31 105 ARG A CA 1
ATOM 817 C C . ARG A 1 105 ? -19.315 4.091 9.430 1.00 94.31 105 ARG A C 1
ATOM 819 O O . ARG A 1 105 ? -20.528 4.253 9.524 1.00 94.31 105 ARG A O 1
ATOM 826 N N . ALA A 1 106 ? -18.492 4.995 8.917 1.00 92.19 106 ALA A N 1
ATOM 827 C CA . ALA A 1 106 ? -18.915 6.267 8.352 1.00 92.19 106 ALA A CA 1
ATOM 828 C C . ALA A 1 106 ? -18.733 6.242 6.832 1.00 92.19 106 ALA A C 1
ATOM 830 O O . ALA A 1 106 ? -17.690 5.828 6.328 1.00 92.19 106 ALA A O 1
ATOM 831 N N . GLN A 1 107 ? -19.736 6.703 6.094 1.00 89.62 107 GLN A N 1
ATOM 832 C CA . GLN A 1 107 ? -19.678 6.861 4.642 1.00 89.62 107 GLN A CA 1
ATOM 833 C C . GLN A 1 107 ? -20.221 8.235 4.268 1.00 89.62 107 GLN A C 1
ATOM 835 O O . GLN A 1 107 ? -21.091 8.756 4.968 1.00 89.62 107 GLN A O 1
ATOM 840 N N . LYS A 1 108 ? -19.715 8.821 3.178 1.00 84.31 108 LYS A N 1
ATOM 841 C CA . LYS A 1 108 ? -20.312 10.044 2.639 1.00 84.31 108 LYS A CA 1
ATOM 842 C C . LYS A 1 108 ? -21.761 9.729 2.242 1.00 84.31 108 LYS A C 1
ATOM 844 O O . LYS A 1 108 ? -22.016 8.666 1.674 1.00 84.31 108 LYS A O 1
ATOM 849 N N . GLY A 1 109 ? -22.691 10.626 2.569 1.00 78.19 109 GLY A N 1
ATOM 850 C CA . GLY A 1 109 ? -24.055 10.549 2.052 1.00 78.19 109 GLY A CA 1
ATOM 851 C C . GLY A 1 109 ? -24.044 10.545 0.523 1.00 78.19 109 GLY A C 1
ATOM 852 O O . GLY A 1 109 ? -23.147 11.118 -0.099 1.00 78.19 109 GLY A O 1
ATOM 853 N N . VAL A 1 110 ? -25.014 9.862 -0.078 1.00 75.06 110 VAL A N 1
ATOM 854 C CA . VAL A 1 110 ? -25.269 10.010 -1.509 1.00 75.06 110 VAL A CA 1
ATOM 855 C C . VAL A 1 110 ? -25.975 11.351 -1.663 1.00 75.06 110 VAL A C 1
ATOM 857 O O . VAL A 1 110 ? -27.077 11.514 -1.147 1.00 75.06 110 VAL A O 1
ATOM 860 N N . ASP A 1 111 ? -25.329 12.310 -2.322 1.00 65.50 111 ASP A N 1
ATOM 861 C CA . ASP A 1 111 ? -26.006 13.521 -2.776 1.00 65.50 111 ASP A CA 1
ATOM 862 C C . ASP A 1 111 ? -26.984 13.069 -3.877 1.00 65.50 111 ASP A C 1
ATOM 864 O O . ASP A 1 111 ? -26.593 12.899 -5.032 1.00 65.50 111 ASP A O 1
ATOM 868 N N . THR A 1 112 ? -28.234 12.752 -3.525 1.00 56.97 112 THR A N 1
ATOM 869 C CA . THR A 1 112 ? -29.299 12.617 -4.526 1.00 56.97 112 THR A CA 1
ATOM 870 C C . THR A 1 112 ? -29.437 13.971 -5.211 1.00 56.97 112 THR A C 1
ATOM 872 O O . THR A 1 112 ? -29.653 14.956 -4.499 1.00 56.97 112 THR A O 1
ATOM 875 N N . PRO A 1 113 ? -29.309 14.059 -6.547 1.00 58.09 113 PRO A N 1
ATOM 876 C CA . PRO A 1 113 ? -29.647 15.286 -7.246 1.00 58.09 113 PRO A CA 1
ATOM 877 C C . PRO A 1 113 ? -31.098 15.617 -6.900 1.00 58.09 113 PRO A C 1
ATOM 879 O O . PRO A 1 113 ? -31.983 14.791 -7.112 1.00 58.09 113 PRO A O 1
ATOM 882 N N . THR A 1 114 ? -31.334 16.778 -6.296 1.00 53.38 114 THR A N 1
ATOM 883 C CA . THR A 1 114 ? -32.673 17.360 -6.261 1.00 53.38 114 THR A CA 1
ATOM 884 C C . THR A 1 114 ? -33.058 17.647 -7.708 1.00 53.38 114 THR A C 1
ATOM 886 O O . THR A 1 114 ? -32.365 18.435 -8.356 1.00 53.38 114 THR A O 1
ATOM 889 N N . GLU A 1 115 ? -34.076 16.940 -8.210 1.00 51.19 115 GLU A N 1
ATOM 890 C CA . GLU A 1 115 ? -34.778 17.292 -9.454 1.00 51.19 115 GLU A CA 1
ATOM 891 C C . GLU A 1 115 ? -35.268 18.745 -9.428 1.00 51.19 115 GLU A C 1
ATOM 893 O O . GLU A 1 115 ? -35.636 19.233 -8.330 1.00 51.19 115 GLU A O 1
#

Organism: NCBI:txid91324

pLDDT: mean 93.27, std 9.04, range [51.19, 98.5]

Secondary structure (DSSP, 8-state):
--TTEEEEEEEE-SSSEEEEEEESSTT---EEEEES-------SSSS------TTGGG--S----GGG---SGGGTT-EEEEE--SHHHHHHHHHHTTTSSEEEEE---------